Protein AF-A0A2D4K8V4-F1 (afdb_monomer)

InterPro domains:
  IPR023631 Amidase signature domain [PF01425] (1-144)
  IPR036928 Amidase signature (AS) superfamily [G3DSA:3.90.1300.10] (1-153)
  IPR036928 Amidase signature (AS) superfamily [SSF75304] (1-149)
  IPR052096 Endocannabinoid-regulating amidase [PTHR45847] (1-153)

Radius of gyration: 18.61 Å; Cα contacts (8 Å, |Δi|>4): 133; chains: 1; bounding box: 43×32×46 Å

Secondary structure (DSSP, 8-state):
-HHHHHHHHHHTT--------TTHHHIIIIIIIHHHTTTTTHHHHHHHTSSPPPTTTHHHHHHHHS-HHHHHHHHHHHTTT-HHHHHHHHHTT--SSHHHHHHHHHHHHHHHHHHHHHHHHTT-S--------SPPPTT-GGG-GGGGHHHH-

Mean predicted aligned error: 3.74 Å

pLDDT: mean 93.96, std 3.02, range [84.19, 98.31]

Foldseek 3Di:
DLVVVVVVCVVVVDDDDDDDQPPLLCCVQVQQLLLVLQVLCPVVLVVCVVDPDDLLQVVVSVLSPPDLVVLQVVLVVCCVPCVSVSSNSNSSSHHDDPVRSVVSVVVVVVSVVVRVVSCVVRPDPDDRFDDQDDDDDPSCVNVCPVRCSRVSD

Solvent-accessible surface area (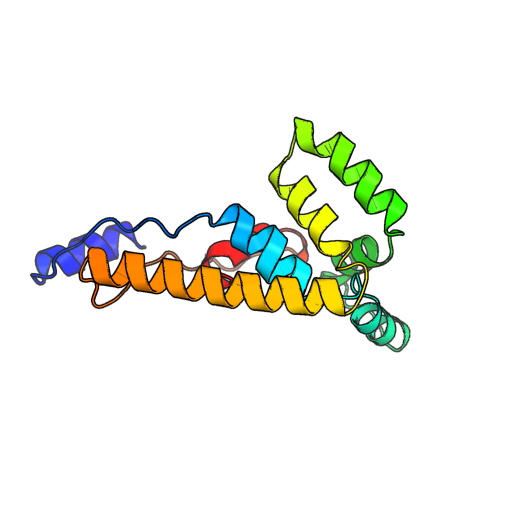backbone atoms only — not comparable to full-atom values): 8959 Å² total; per-residue (Å²): 107,61,72,59,52,52,51,55,40,45,75,74,70,47,86,87,75,93,79,79,78,76,64,56,70,55,44,49,23,63,35,50,42,16,55,77,18,34,72,23,39,52,72,63,50,59,55,52,73,78,50,87,70,54,79,45,48,44,67,51,55,53,60,51,68,48,54,55,70,59,37,47,53,50,19,64,65,40,35,80,83,40,48,66,62,16,40,47,43,41,14,47,42,28,44,93,47,71,67,53,49,53,51,40,52,51,51,45,56,54,47,52,49,53,46,53,50,52,41,58,73,70,66,60,91,75,83,92,71,68,72,85,68,79,89,72,61,88,61,44,66,60,78,44,72,77,62,50,51,71,73,74,108

Structure (mmCIF, N/CA/C/O backbone):
data_AF-A0A2D4K8V4-F1
#
_entry.id   AF-A0A2D4K8V4-F1
#
loop_
_atom_site.group_PDB
_atom_site.id
_atom_site.type_symbol
_atom_site.label_atom_id
_atom_site.label_alt_id
_atom_site.label_comp_id
_atom_site.label_asym_id
_atom_site.label_entity_id
_atom_site.label_seq_id
_atom_site.pdbx_PDB_ins_code
_atom_site.Cartn_x
_atom_site.Cartn_y
_atom_site.Cartn_z
_atom_site.occupancy
_atom_site.B_iso_or_equiv
_atom_site.auth_seq_id
_atom_site.auth_comp_id
_atom_site.auth_asym_id
_atom_site.auth_atom_id
_atom_site.pdbx_PDB_model_num
ATOM 1 N N . ALA A 1 1 ? -19.299 -10.623 7.508 1.00 92.94 1 ALA A N 1
ATOM 2 C CA . ALA A 1 1 ? -18.521 -10.897 8.736 1.00 92.94 1 ALA A CA 1
ATOM 3 C C . ALA A 1 1 ? -18.524 -9.699 9.690 1.00 92.94 1 ALA A C 1
ATOM 5 O O . ALA A 1 1 ? -19.219 -9.776 10.691 1.00 92.94 1 ALA A O 1
ATOM 6 N N . VAL A 1 2 ? -17.873 -8.575 9.348 1.00 95.25 2 VAL A N 1
ATOM 7 C CA . VAL A 1 2 ? -17.715 -7.395 10.234 1.00 95.25 2 VAL A CA 1
ATOM 8 C C . VAL A 1 2 ? -19.024 -6.898 10.858 1.00 95.25 2 VAL A C 1
ATOM 10 O O . VAL A 1 2 ? -19.083 -6.729 12.066 1.00 95.25 2 VAL A O 1
ATOM 13 N N . HIS A 1 3 ? -20.101 -6.740 10.079 1.00 95.19 3 HIS A N 1
ATOM 14 C CA . HIS A 1 3 ? -21.408 -6.318 10.608 1.00 95.19 3 HIS A CA 1
ATOM 15 C C . HIS A 1 3 ? -21.970 -7.260 11.686 1.00 95.19 3 HIS A C 1
ATOM 17 O O . HIS A 1 3 ? -22.528 -6.801 12.678 1.00 95.19 3 HIS A O 1
ATOM 23 N N . LYS A 1 4 ? -21.792 -8.577 11.515 1.00 97.25 4 LYS A N 1
ATOM 24 C CA . LYS A 1 4 ? -22.226 -9.578 12.497 1.00 97.25 4 LYS A CA 1
ATOM 25 C C . LYS A 1 4 ? -21.376 -9.485 13.765 1.00 97.25 4 LYS A C 1
ATOM 27 O O . LYS A 1 4 ? -21.931 -9.432 14.853 1.00 97.25 4 LYS A O 1
ATOM 32 N N . THR A 1 5 ? -20.052 -9.403 13.620 1.00 97.38 5 THR A N 1
ATOM 33 C CA . THR A 1 5 ? -19.125 -9.238 14.752 1.00 97.38 5 THR A CA 1
ATOM 34 C C . THR A 1 5 ? -19.395 -7.945 15.517 1.00 97.38 5 THR A C 1
ATOM 36 O O . THR A 1 5 ? -19.447 -7.969 16.739 1.00 97.38 5 THR A O 1
ATOM 39 N N . ARG A 1 6 ? -19.653 -6.835 14.812 1.00 96.56 6 ARG A N 1
ATOM 40 C CA . ARG A 1 6 ? -20.052 -5.553 15.409 1.00 96.56 6 ARG A CA 1
ATOM 41 C C . ARG A 1 6 ? -21.270 -5.723 16.318 1.00 96.56 6 ARG A C 1
ATOM 43 O O . ARG A 1 6 ? -21.224 -5.279 17.458 1.00 96.56 6 ARG A O 1
ATOM 50 N N . LYS A 1 7 ? -22.327 -6.379 15.825 1.00 97.38 7 LYS A N 1
ATOM 51 C CA . LYS A 1 7 ? -23.553 -6.618 16.599 1.00 97.38 7 LYS A CA 1
ATOM 52 C C . LYS A 1 7 ? -23.275 -7.454 17.856 1.00 97.38 7 LYS A C 1
ATOM 54 O O . LYS A 1 7 ? -23.677 -7.051 18.938 1.00 97.38 7 LYS A O 1
ATOM 59 N N . LEU A 1 8 ? -22.529 -8.553 17.720 1.00 98.31 8 LEU A N 1
ATOM 60 C CA . LEU A 1 8 ? -22.178 -9.426 18.849 1.00 98.31 8 LEU A CA 1
ATOM 61 C C . LEU A 1 8 ? -21.330 -8.706 19.910 1.00 98.31 8 LEU A C 1
ATOM 63 O O . LEU A 1 8 ? -21.547 -8.898 21.100 1.00 98.31 8 LEU A O 1
ATOM 67 N N . LEU A 1 9 ? -20.390 -7.851 19.494 1.00 98.19 9 LEU A N 1
ATOM 68 C CA . LEU A 1 9 ? -19.590 -7.047 20.423 1.00 98.19 9 LEU A CA 1
ATOM 69 C C . LEU A 1 9 ? -20.452 -6.023 21.176 1.00 98.19 9 LEU A C 1
ATOM 71 O O . LEU A 1 9 ? -20.265 -5.847 22.376 1.00 98.19 9 LEU A O 1
ATOM 75 N N . GLN A 1 10 ? -21.417 -5.386 20.502 1.00 97.50 10 GLN A N 1
ATOM 76 C CA . GLN A 1 10 ? -22.365 -4.476 21.158 1.00 97.50 10 GLN A CA 1
ATOM 77 C C . GLN A 1 10 ? -23.251 -5.209 22.173 1.00 97.50 10 GLN A C 1
ATOM 79 O O . GLN A 1 10 ? -23.446 -4.714 23.278 1.00 97.50 10 GLN A O 1
ATOM 84 N N . GLU A 1 11 ? -23.751 -6.398 21.826 1.00 98.19 11 GLU A N 1
ATOM 85 C CA . GLU A 1 11 ? -24.547 -7.247 22.728 1.00 98.19 11 GLU A CA 1
ATOM 86 C C . GLU A 1 11 ? -23.741 -7.721 23.947 1.00 98.19 11 GLU A 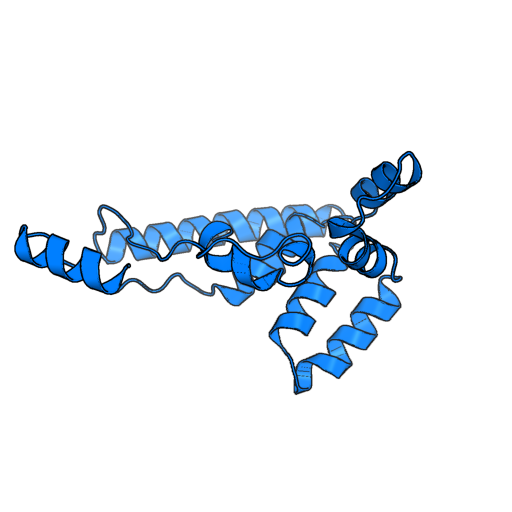C 1
ATOM 88 O O . GLU A 1 11 ? -24.290 -7.833 25.039 1.00 98.19 11 GLU A O 1
ATOM 93 N N . ALA A 1 12 ? -22.433 -7.933 23.785 1.00 98.31 12 ALA A N 1
ATOM 94 C CA . ALA A 1 12 ? -21.513 -8.255 24.875 1.00 98.31 12 ALA A CA 1
ATOM 95 C C . ALA A 1 12 ? -21.1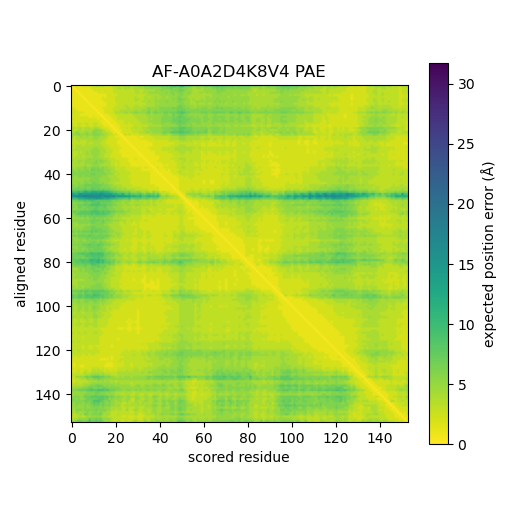13 -7.038 25.741 1.00 98.31 12 ALA A C 1
ATOM 97 O O . ALA A 1 12 ? -20.320 -7.187 26.668 1.00 98.31 12 ALA A O 1
ATOM 98 N N . GLY A 1 13 ? -21.646 -5.842 25.461 1.00 98.12 13 GLY A N 1
ATOM 99 C CA . GLY A 1 13 ? -21.409 -4.629 26.252 1.00 98.12 13 GLY A CA 1
ATOM 100 C C . GLY A 1 13 ? -20.220 -3.776 25.801 1.00 98.12 13 GLY A C 1
ATOM 101 O O . GLY A 1 13 ? -19.871 -2.817 26.488 1.00 98.12 13 GLY A O 1
ATOM 102 N N . HIS A 1 14 ? -19.598 -4.076 24.655 1.00 98.12 14 HIS A N 1
ATOM 103 C CA . HIS A 1 14 ? -18.539 -3.230 24.100 1.00 98.12 14 HIS A CA 1
ATOM 104 C C . HIS A 1 14 ? -19.112 -1.998 23.384 1.00 98.12 14 HIS A C 1
ATOM 106 O O . HIS A 1 14 ? -20.124 -2.066 22.681 1.00 98.12 14 HIS A O 1
ATOM 112 N N . THR A 1 15 ? -18.408 -0.870 23.487 1.00 97.56 15 THR A N 1
ATOM 113 C CA . THR A 1 15 ? -18.740 0.362 22.760 1.00 97.56 15 THR A CA 1
ATOM 114 C C . THR A 1 15 ? -18.092 0.352 21.380 1.00 97.56 15 THR A C 1
ATOM 116 O O . THR A 1 15 ? -16.879 0.216 21.252 1.00 97.56 15 THR A O 1
ATOM 119 N N . LEU A 1 16 ? -18.896 0.519 20.328 1.00 96.62 16 LEU A N 1
ATOM 120 C CA . LEU A 1 16 ? -18.416 0.537 18.946 1.00 96.62 16 LEU A CA 1
ATOM 121 C C . LEU A 1 16 ? -18.352 1.979 18.444 1.00 96.62 16 LEU A C 1
ATOM 123 O O . LEU A 1 16 ? -19.388 2.607 18.219 1.00 96.62 16 LEU A O 1
ATOM 127 N N . VAL A 1 17 ? -17.135 2.471 18.229 1.00 96.56 17 VAL A N 1
ATOM 128 C CA . VAL A 1 17 ? -16.858 3.817 17.714 1.00 96.56 17 VAL A CA 1
ATOM 129 C C . VAL A 1 17 ? -16.482 3.722 16.229 1.00 96.56 17 VAL A C 1
ATOM 131 O O . VAL A 1 17 ? -15.593 2.942 15.882 1.00 96.56 17 VAL A O 1
ATOM 134 N N . PRO A 1 18 ? -17.144 4.465 15.322 1.00 94.94 18 PRO A N 1
ATOM 135 C CA . PRO A 1 18 ? -16.703 4.564 13.935 1.00 94.94 18 PRO A CA 1
ATOM 136 C C . PRO A 1 18 ? -15.321 5.221 13.858 1.00 94.94 18 PRO A C 1
ATOM 138 O O . PRO A 1 18 ? -15.157 6.350 14.305 1.00 94.94 18 PRO A O 1
ATOM 141 N N . PHE A 1 19 ? -14.353 4.534 13.256 1.00 94.62 19 PHE A N 1
ATOM 142 C CA . PHE A 1 19 ? -12.992 5.032 13.063 1.00 94.62 19 PHE A CA 1
ATOM 143 C C . PHE A 1 19 ? -12.662 5.048 11.573 1.00 94.62 19 PHE A C 1
ATOM 145 O O . PHE A 1 19 ? -12.797 4.023 10.900 1.00 94.62 19 PHE A O 1
ATOM 152 N N . ASN A 1 20 ? -12.237 6.203 11.058 1.00 92.88 20 ASN A N 1
ATOM 153 C CA . ASN A 1 20 ? -11.813 6.347 9.669 1.00 92.88 20 ASN A CA 1
ATOM 154 C C . ASN A 1 20 ? -10.317 6.690 9.617 1.00 92.88 20 ASN A C 1
ATOM 156 O O . ASN A 1 20 ? -9.950 7.815 9.967 1.00 92.88 20 ASN A O 1
ATOM 160 N N . PRO A 1 21 ? -9.452 5.757 9.182 1.00 92.50 21 PRO A N 1
ATOM 161 C CA . PRO A 1 21 ? -8.026 6.013 9.062 1.00 92.50 21 PRO A CA 1
ATOM 162 C C . PRO A 1 21 ? -7.729 7.249 8.194 1.00 92.50 21 PRO A C 1
ATOM 164 O O . PRO A 1 21 ? -8.380 7.462 7.165 1.00 92.50 21 PRO A O 1
ATOM 167 N N . PRO A 1 22 ? -6.744 8.079 8.572 1.00 92.50 22 PRO A N 1
ATOM 168 C CA . PRO A 1 22 ? -6.432 9.289 7.826 1.00 92.50 22 PRO A CA 1
ATOM 169 C C . PRO A 1 22 ? -5.867 8.945 6.443 1.00 92.50 22 PRO A C 1
ATOM 171 O O . PRO A 1 22 ? -4.891 8.230 6.355 1.00 92.50 22 PRO A O 1
ATOM 174 N N . SER A 1 23 ? -6.401 9.525 5.363 1.00 92.19 23 SER A N 1
ATOM 175 C CA . SER A 1 23 ? -5.759 9.542 4.026 1.00 92.19 23 SER A CA 1
ATOM 176 C C . SER A 1 23 ? -5.261 8.178 3.494 1.00 92.19 23 SER A C 1
ATOM 178 O O . SER A 1 23 ? -4.127 8.076 3.025 1.00 92.19 23 SER A O 1
ATOM 180 N N . VAL A 1 24 ? -6.108 7.142 3.534 1.00 92.25 24 VAL A N 1
ATOM 181 C CA . VAL A 1 24 ? -5.754 5.759 3.138 1.00 92.25 24 VAL A CA 1
ATOM 182 C C . VAL A 1 24 ? -5.150 5.667 1.734 1.00 92.25 24 VAL A C 1
ATOM 184 O O . VAL A 1 24 ? -4.111 5.038 1.568 1.00 92.25 24 VAL A O 1
ATOM 187 N N . ASP A 1 25 ? -5.752 6.311 0.731 1.00 91.44 25 ASP A N 1
ATOM 188 C CA . ASP A 1 25 ? -5.259 6.233 -0.654 1.00 91.44 25 ASP A CA 1
ATOM 189 C C . ASP A 1 25 ? -3.834 6.793 -0.790 1.00 91.44 25 ASP A C 1
ATOM 191 O O . ASP A 1 25 ? -2.985 6.195 -1.446 1.00 91.44 25 ASP A O 1
ATOM 195 N N . TYR A 1 26 ? -3.546 7.904 -0.103 1.00 93.88 26 TYR A N 1
ATOM 196 C CA . TYR A 1 26 ? -2.203 8.484 -0.058 1.00 93.88 26 TYR A CA 1
ATOM 197 C C . TYR A 1 26 ? -1.208 7.540 0.624 1.00 93.88 26 TYR A C 1
ATOM 199 O O . TYR A 1 26 ? -0.112 7.339 0.107 1.00 93.88 26 TYR A O 1
ATOM 207 N N . PHE A 1 27 ? -1.588 6.922 1.747 1.00 95.50 27 PHE A N 1
ATOM 208 C CA . PHE A 1 27 ? -0.722 5.955 2.417 1.00 95.50 27 PHE A CA 1
ATOM 209 C C . PHE A 1 27 ? -0.396 4.762 1.518 1.00 95.50 27 PHE A C 1
ATOM 211 O O . PHE A 1 27 ? 0.769 4.395 1.387 1.00 95.50 27 PHE A O 1
ATOM 218 N N . ILE A 1 28 ? -1.403 4.172 0.875 1.00 94.31 28 ILE A N 1
ATOM 219 C CA . ILE A 1 28 ? -1.208 2.991 0.031 1.00 94.31 28 ILE A CA 1
ATOM 220 C C . ILE A 1 28 ? -0.304 3.314 -1.161 1.00 94.31 28 ILE A C 1
ATOM 222 O O . ILE A 1 28 ? 0.670 2.596 -1.388 1.00 94.31 28 ILE A O 1
ATOM 226 N N . ASP A 1 29 ? -0.590 4.386 -1.900 1.00 93.56 29 ASP A N 1
ATOM 227 C CA . ASP A 1 29 ? 0.122 4.672 -3.145 1.00 93.56 29 ASP A CA 1
ATOM 228 C C . ASP A 1 29 ? 1.473 5.363 -2.899 1.00 93.56 29 ASP A C 1
ATOM 230 O O . ASP A 1 29 ? 2.502 4.903 -3.395 1.00 93.56 29 ASP A O 1
ATOM 234 N N . GLU A 1 30 ? 1.505 6.449 -2.121 1.00 94.19 30 GLU A N 1
ATOM 235 C CA . GLU A 1 30 ? 2.694 7.307 -1.995 1.00 94.19 30 GLU A CA 1
ATOM 236 C C . GLU A 1 30 ? 3.659 6.872 -0.888 1.00 94.19 30 GLU A C 1
ATOM 238 O O . GLU A 1 30 ? 4.855 7.144 -1.004 1.00 94.19 30 GLU A O 1
ATOM 243 N N . ILE A 1 31 ? 3.177 6.178 0.149 1.00 95.38 31 ILE A N 1
ATOM 244 C CA . ILE A 1 31 ? 4.025 5.697 1.249 1.00 95.38 31 ILE A CA 1
ATOM 245 C C . ILE A 1 31 ? 4.356 4.215 1.059 1.00 95.38 31 ILE A C 1
ATOM 247 O O . ILE A 1 31 ? 5.518 3.866 0.854 1.00 95.38 31 ILE A O 1
ATOM 251 N N . TYR A 1 32 ? 3.353 3.336 1.099 1.00 95.00 32 TYR A N 1
ATOM 252 C CA . TYR A 1 32 ? 3.572 1.892 1.107 1.00 95.00 32 TYR A CA 1
ATOM 253 C C . TYR A 1 32 ? 4.100 1.389 -0.237 1.00 95.00 32 TYR A C 1
ATOM 255 O O . TYR A 1 32 ? 5.202 0.849 -0.293 1.00 95.00 32 TYR A O 1
ATOM 263 N N . LEU A 1 33 ? 3.344 1.552 -1.331 1.00 94.75 33 LEU A N 1
ATOM 264 C CA . LEU A 1 33 ? 3.726 0.987 -2.631 1.00 94.75 33 LEU A CA 1
ATOM 265 C C . LEU A 1 33 ? 4.991 1.648 -3.166 1.00 94.75 33 LEU A C 1
ATOM 267 O O . LEU A 1 33 ? 5.924 0.957 -3.567 1.00 94.75 33 LEU A O 1
ATOM 271 N N . LYS A 1 34 ? 5.056 2.979 -3.139 1.00 95.00 34 LYS A N 1
ATOM 272 C CA . LYS A 1 34 ? 6.239 3.710 -3.603 1.00 95.00 34 LYS A CA 1
ATOM 273 C C . LYS A 1 34 ? 7.484 3.402 -2.771 1.00 95.00 34 LYS A C 1
ATOM 275 O O . LYS A 1 34 ? 8.566 3.301 -3.340 1.00 95.00 34 LYS A O 1
ATOM 280 N N . GLY A 1 35 ? 7.332 3.228 -1.455 1.00 94.69 35 GLY A N 1
ATOM 281 C CA . GLY A 1 35 ? 8.414 2.810 -0.564 1.00 94.69 35 GLY A CA 1
ATOM 282 C C . GLY A 1 35 ? 8.868 1.374 -0.835 1.00 94.69 35 GLY A C 1
ATOM 283 O O . GLY A 1 35 ? 10.061 1.131 -1.007 1.00 94.69 35 GLY A O 1
ATOM 284 N N . ALA A 1 36 ? 7.923 0.435 -0.956 1.00 93.81 36 ALA A N 1
ATOM 285 C CA . ALA A 1 36 ? 8.198 -0.972 -1.256 1.00 93.81 36 ALA A CA 1
ATOM 286 C C . ALA A 1 36 ? 8.871 -1.163 -2.626 1.00 93.81 36 ALA A C 1
ATOM 288 O O . ALA A 1 36 ? 9.736 -2.022 -2.780 1.00 93.81 36 ALA A O 1
ATOM 289 N N . PHE A 1 37 ? 8.509 -0.335 -3.609 1.00 95.38 37 PHE A N 1
ATOM 290 C CA . PHE A 1 37 ? 9.103 -0.309 -4.946 1.00 95.38 37 PHE A CA 1
ATOM 291 C C . PHE A 1 37 ? 10.034 0.894 -5.139 1.00 95.38 37 PHE A C 1
ATOM 293 O O . PHE A 1 37 ? 10.068 1.472 -6.225 1.00 95.38 37 PHE A O 1
ATOM 300 N N . GLY A 1 38 ? 10.798 1.282 -4.111 1.00 96.00 38 GLY A N 1
ATOM 301 C CA . GLY A 1 38 ? 11.644 2.483 -4.134 1.00 96.00 38 GLY A CA 1
ATOM 302 C C . GLY A 1 38 ? 12.601 2.566 -5.331 1.00 96.00 38 GLY A C 1
ATOM 303 O O . GLY A 1 38 ? 12.817 3.646 -5.870 1.00 96.00 38 GLY A O 1
ATOM 304 N N . ASP A 1 39 ? 13.103 1.437 -5.827 1.00 95.81 39 ASP A N 1
ATOM 305 C CA . ASP A 1 39 ? 13.977 1.346 -7.007 1.00 95.81 39 ASP A CA 1
ATOM 306 C C . ASP A 1 39 ? 13.223 1.051 -8.325 1.00 95.81 39 ASP A C 1
ATOM 308 O O . ASP A 1 39 ? 13.807 0.594 -9.316 1.00 95.81 39 ASP A O 1
ATOM 312 N N . GLY A 1 40 ? 11.902 1.241 -8.329 1.00 94.69 40 GLY A N 1
ATOM 313 C CA . GLY A 1 40 ? 11.013 0.923 -9.445 1.00 94.69 40 GLY A CA 1
ATOM 314 C C . GLY A 1 40 ? 10.824 -0.578 -9.694 1.00 94.69 40 GLY A C 1
ATOM 315 O O . GLY A 1 40 ? 10.315 -0.947 -10.757 1.00 94.69 40 GLY A O 1
ATOM 316 N N . GLY A 1 41 ? 11.238 -1.431 -8.749 1.00 94.88 41 GLY A N 1
ATOM 317 C CA . GLY A 1 41 ? 11.196 -2.891 -8.850 1.00 94.88 41 GLY A CA 1
ATOM 318 C C . GLY A 1 41 ? 12.424 -3.505 -9.522 1.00 94.88 41 GLY A C 1
ATOM 319 O O . GLY A 1 41 ? 12.390 -4.684 -9.869 1.00 94.88 41 GLY A O 1
ATOM 320 N N . SER A 1 42 ? 13.499 -2.738 -9.721 1.00 94.81 42 SER A N 1
ATOM 321 C CA . SER A 1 42 ? 14.707 -3.190 -10.427 1.00 94.81 42 SER A CA 1
ATOM 322 C C . SER A 1 42 ? 15.375 -4.382 -9.731 1.00 94.81 42 SER A C 1
ATOM 324 O O . SER A 1 42 ? 15.688 -5.383 -10.379 1.00 94.81 42 SER A O 1
ATOM 326 N N . SER A 1 43 ? 15.518 -4.320 -8.406 1.00 95.00 43 SER A N 1
ATOM 327 C CA . SER A 1 43 ? 16.084 -5.395 -7.581 1.00 95.00 43 SER A CA 1
ATOM 328 C C . SER A 1 43 ? 15.213 -6.647 -7.631 1.00 95.00 43 SER A C 1
ATOM 330 O O . SER A 1 43 ? 15.724 -7.754 -7.786 1.00 95.00 43 SER A O 1
ATOM 332 N N . LEU A 1 44 ? 13.887 -6.479 -7.582 1.00 94.44 44 LEU A N 1
ATOM 333 C CA . LEU A 1 44 ? 12.939 -7.587 -7.692 1.00 94.44 44 LEU A CA 1
ATOM 334 C C . LEU A 1 44 ? 12.981 -8.236 -9.087 1.00 94.44 44 LEU A C 1
ATOM 336 O O . LEU A 1 44 ? 12.987 -9.459 -9.210 1.00 94.44 44 LEU A O 1
ATOM 340 N N . LEU A 1 45 ? 13.064 -7.435 -10.153 1.00 95.06 45 LEU A N 1
ATOM 341 C CA . LEU A 1 45 ? 13.190 -7.934 -11.524 1.00 95.06 45 LEU A CA 1
ATOM 342 C C . LEU A 1 45 ? 14.487 -8.711 -11.757 1.00 95.06 45 LEU A C 1
ATOM 344 O O . LEU A 1 45 ? 14.468 -9.693 -12.499 1.00 95.06 45 LEU A O 1
ATOM 348 N N . ALA A 1 46 ? 15.589 -8.308 -11.121 1.00 95.25 46 ALA A N 1
ATOM 349 C CA . ALA A 1 46 ? 16.863 -9.018 -11.213 1.00 95.25 46 ALA A CA 1
ATOM 350 C C . ALA A 1 46 ? 16.786 -10.443 -10.632 1.00 95.25 46 ALA A C 1
ATOM 352 O O . ALA A 1 46 ? 17.485 -11.334 -11.116 1.00 95.25 46 ALA A O 1
ATOM 353 N N . LEU A 1 47 ? 15.918 -10.681 -9.641 1.00 93.38 47 LEU A N 1
ATOM 354 C CA . LEU A 1 47 ? 15.648 -12.027 -9.121 1.00 93.38 47 LEU A CA 1
ATOM 355 C C . LEU A 1 47 ? 14.903 -12.877 -10.159 1.00 93.38 47 LEU A C 1
ATOM 357 O O . LEU A 1 47 ? 15.317 -13.994 -10.450 1.00 93.38 47 LEU A O 1
ATOM 361 N N . PHE A 1 48 ? 13.874 -12.317 -10.803 1.00 92.50 48 PHE A N 1
ATOM 362 C CA . PHE A 1 48 ? 13.092 -13.014 -11.834 1.00 92.50 48 PHE A CA 1
ATOM 363 C C . PHE A 1 48 ? 13.847 -13.283 -13.142 1.00 92.50 48 PHE A C 1
ATOM 365 O O . PHE A 1 48 ? 13.394 -14.087 -13.948 1.00 92.50 48 PHE A O 1
ATOM 372 N N . GLN A 1 49 ? 14.961 -12.599 -13.409 1.00 90.06 49 GLN A N 1
ATOM 373 C CA . GLN A 1 49 ? 15.803 -12.905 -14.573 1.00 90.06 49 GLN A CA 1
ATOM 374 C C . GLN A 1 49 ? 16.622 -14.186 -14.389 1.00 90.06 49 GLN A C 1
ATOM 376 O O . GLN A 1 49 ? 17.063 -14.767 -15.377 1.00 90.06 49 GLN A O 1
ATOM 381 N N . LYS A 1 50 ? 16.836 -14.612 -13.141 1.00 88.19 50 LYS A N 1
ATOM 382 C CA . LYS A 1 50 ? 17.654 -15.779 -12.796 1.00 88.19 50 LYS A CA 1
ATOM 383 C C . LYS A 1 50 ? 16.832 -17.060 -12.636 1.00 88.19 50 LYS A C 1
ATOM 385 O O . LYS A 1 50 ? 17.420 -18.098 -12.355 1.00 88.19 50 LYS A O 1
ATOM 390 N N . ASP A 1 51 ? 15.510 -16.987 -12.789 1.00 89.75 51 ASP A N 1
ATOM 391 C CA . ASP A 1 51 ? 14.597 -18.082 -12.461 1.00 89.75 51 ASP A CA 1
ATOM 392 C C . ASP A 1 51 ? 13.342 -18.088 -13.354 1.00 89.75 51 ASP A C 1
ATOM 394 O O . ASP A 1 51 ? 13.063 -17.141 -14.099 1.00 89.75 51 ASP A O 1
ATOM 398 N N . ILE A 1 52 ? 12.566 -19.167 -13.281 1.00 90.81 52 ILE A N 1
ATOM 399 C CA . ILE A 1 52 ? 11.272 -19.296 -13.946 1.00 90.81 52 ILE A CA 1
ATOM 400 C C . ILE A 1 52 ? 10.249 -18.437 -13.199 1.00 90.81 52 ILE A C 1
ATOM 402 O O . ILE A 1 52 ? 10.015 -18.584 -12.002 1.00 90.81 52 ILE A O 1
ATOM 406 N N . VAL A 1 53 ? 9.587 -17.542 -13.931 1.00 92.56 53 VAL A N 1
ATOM 407 C CA . VAL A 1 53 ? 8.492 -16.743 -13.375 1.00 92.56 53 VAL A CA 1
ATOM 408 C C . VAL A 1 53 ? 7.240 -17.607 -13.274 1.00 92.56 53 VAL A C 1
ATOM 410 O O . VAL A 1 53 ? 6.710 -18.043 -14.300 1.00 92.56 53 VAL A O 1
ATOM 413 N N . ASP A 1 54 ? 6.737 -17.790 -12.052 1.00 91.50 54 ASP A N 1
ATOM 414 C CA . ASP A 1 54 ? 5.465 -18.470 -11.810 1.00 91.50 54 ASP A CA 1
ATOM 415 C C . ASP A 1 54 ? 4.334 -17.834 -12.653 1.00 91.50 54 ASP A C 1
ATOM 417 O O . ASP A 1 54 ? 4.212 -16.598 -12.696 1.00 91.50 54 ASP A O 1
ATOM 421 N N . PRO A 1 55 ? 3.484 -18.634 -13.329 1.00 90.88 55 PRO A N 1
ATOM 422 C CA . PRO A 1 55 ? 2.387 -18.119 -14.146 1.00 90.88 55 PRO A CA 1
ATOM 423 C C . PRO A 1 55 ? 1.465 -17.136 -13.416 1.00 90.88 55 PRO A C 1
ATOM 425 O O . PRO A 1 55 ? 0.974 -16.192 -14.042 1.00 90.88 55 PRO A O 1
ATOM 428 N N . ALA A 1 56 ? 1.260 -17.307 -12.107 1.00 91.00 56 ALA A N 1
ATOM 429 C CA . ALA A 1 56 ? 0.472 -16.399 -11.287 1.00 91.00 56 ALA A CA 1
ATOM 430 C C . ALA A 1 56 ? 1.114 -15.009 -11.198 1.00 91.00 56 ALA A C 1
ATOM 432 O O . ALA A 1 56 ? 0.387 -14.024 -11.180 1.00 91.00 56 ALA A O 1
ATOM 433 N N . LEU A 1 57 ? 2.442 -14.880 -11.205 1.00 91.00 57 LEU A N 1
ATOM 434 C CA . LEU A 1 57 ? 3.137 -13.588 -11.072 1.00 91.00 57 LEU A CA 1
ATOM 435 C C . LEU A 1 57 ? 3.431 -12.905 -12.413 1.00 91.00 57 LEU A C 1
ATOM 437 O O . LEU A 1 57 ? 3.826 -11.736 -12.451 1.00 91.00 57 LEU A O 1
ATOM 441 N N . LYS A 1 58 ? 3.207 -13.608 -13.526 1.00 89.56 58 LYS A N 1
ATOM 442 C CA . LYS A 1 58 ? 3.597 -13.179 -14.875 1.00 89.56 58 LYS A CA 1
ATOM 443 C C . LYS A 1 58 ? 3.119 -11.770 -15.238 1.00 89.56 58 LYS A C 1
ATOM 445 O O . LYS A 1 58 ? 3.893 -10.997 -15.799 1.00 89.56 58 LYS A O 1
ATOM 450 N N . GLU A 1 59 ? 1.875 -11.418 -14.915 1.00 88.38 59 GLU A N 1
ATOM 451 C CA . GLU A 1 59 ? 1.326 -10.088 -15.226 1.00 88.38 59 GLU A CA 1
ATOM 452 C C . GLU A 1 59 ? 1.966 -8.971 -14.389 1.00 88.38 59 GLU A C 1
ATOM 454 O O . GLU A 1 59 ? 2.272 -7.906 -14.925 1.00 88.38 59 GLU A O 1
ATOM 459 N N . GLN A 1 60 ? 2.268 -9.221 -13.111 1.00 90.19 60 GLN A N 1
ATOM 460 C CA . GLN A 1 60 ? 2.970 -8.244 -12.270 1.00 90.19 60 GLN A CA 1
ATOM 461 C C . GLN A 1 60 ? 4.393 -8.004 -12.769 1.00 90.19 60 GLN A C 1
ATOM 463 O O . GLN A 1 60 ? 4.817 -6.859 -12.926 1.00 90.19 60 GLN A O 1
ATOM 468 N N . VAL A 1 61 ? 5.111 -9.081 -13.097 1.00 92.88 61 VAL A N 1
ATOM 469 C CA . VAL A 1 61 ? 6.469 -8.987 -13.645 1.00 92.88 61 VAL A CA 1
ATOM 470 C C . VAL A 1 61 ? 6.472 -8.221 -14.969 1.00 92.88 61 VAL A C 1
ATOM 472 O O . VAL A 1 61 ? 7.355 -7.393 -15.191 1.00 92.88 61 VAL A O 1
ATOM 475 N N . LYS A 1 62 ? 5.475 -8.435 -15.840 1.00 92.31 62 LYS A N 1
ATOM 476 C CA . LYS A 1 62 ? 5.321 -7.646 -17.074 1.00 92.31 62 LYS A CA 1
ATOM 477 C C . LYS A 1 62 ? 5.155 -6.156 -16.782 1.00 92.31 62 LYS A C 1
ATOM 479 O O . LYS A 1 62 ? 5.845 -5.364 -17.413 1.00 92.31 62 LYS A O 1
ATOM 484 N N . ILE A 1 63 ? 4.292 -5.779 -15.833 1.00 92.75 63 ILE A N 1
ATOM 485 C CA . ILE A 1 63 ? 4.080 -4.370 -15.456 1.00 92.75 63 ILE A CA 1
ATOM 486 C C . ILE A 1 63 ? 5.380 -3.742 -14.942 1.00 92.75 63 ILE A C 1
ATOM 488 O O . ILE A 1 63 ? 5.731 -2.635 -15.354 1.00 92.75 63 ILE A O 1
ATOM 492 N N . LEU A 1 64 ? 6.123 -4.449 -14.086 1.00 93.56 64 LEU A N 1
ATOM 493 C CA . LEU A 1 64 ? 7.394 -3.954 -13.551 1.00 93.56 64 LEU A CA 1
ATOM 494 C C . LEU A 1 64 ? 8.437 -3.721 -14.653 1.00 93.56 64 LEU A C 1
ATOM 496 O O . LEU A 1 64 ? 9.151 -2.721 -14.596 1.00 93.56 64 LEU A O 1
ATOM 500 N N . LYS A 1 65 ? 8.482 -4.587 -15.678 1.00 93.94 65 LYS A N 1
ATOM 501 C CA . LYS A 1 65 ? 9.393 -4.467 -16.835 1.00 93.94 65 LYS A CA 1
ATOM 502 C C . LYS A 1 65 ? 9.103 -3.262 -17.739 1.00 93.94 65 LYS A C 1
ATOM 504 O O . LYS A 1 65 ? 9.958 -2.909 -18.549 1.00 93.94 65 LYS A O 1
ATOM 509 N N . ILE A 1 66 ? 7.928 -2.636 -17.640 1.00 95.25 66 ILE A N 1
ATOM 510 C CA . ILE A 1 66 ? 7.604 -1.447 -18.437 1.00 95.25 66 ILE A CA 1
ATOM 511 C C . ILE A 1 66 ? 8.528 -0.29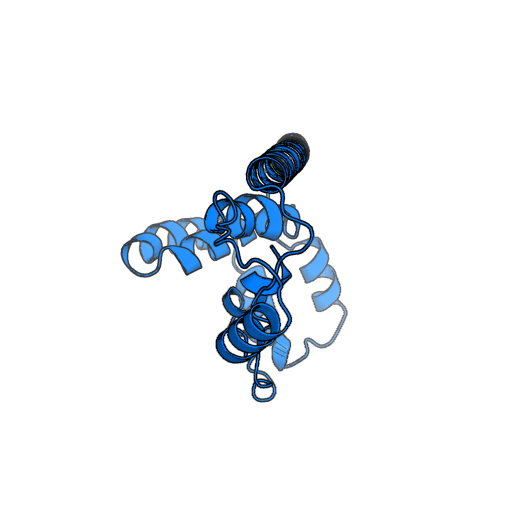1 -18.009 1.00 95.25 66 ILE A C 1
ATOM 513 O O . ILE A 1 66 ? 8.601 0.013 -16.814 1.00 95.25 66 ILE A O 1
ATOM 517 N N . PRO A 1 67 ? 9.191 0.413 -18.949 1.00 94.69 67 PRO A N 1
ATOM 518 C CA . PRO A 1 67 ? 10.043 1.548 -18.615 1.00 94.69 67 PRO A CA 1
ATOM 519 C C . PRO A 1 67 ? 9.298 2.635 -17.831 1.00 94.69 67 PRO A C 1
ATOM 521 O O . PRO A 1 67 ? 8.151 2.975 -18.129 1.00 94.69 67 PRO A O 1
ATOM 524 N N . THR A 1 68 ? 9.976 3.246 -16.859 1.00 94.75 68 THR A N 1
ATOM 525 C CA . THR A 1 68 ? 9.397 4.247 -15.946 1.00 94.75 68 THR A CA 1
ATOM 526 C C . THR A 1 68 ? 8.717 5.415 -16.662 1.00 94.75 68 THR A C 1
ATOM 528 O O . THR A 1 68 ? 7.668 5.884 -16.223 1.00 94.75 68 THR A O 1
ATOM 531 N N . VAL A 1 69 ? 9.275 5.882 -17.782 1.00 94.44 69 VAL A N 1
ATOM 532 C CA . VAL A 1 69 ? 8.674 6.965 -18.579 1.00 94.44 69 VAL A CA 1
ATOM 533 C C . VAL A 1 69 ? 7.318 6.538 -19.145 1.00 94.44 69 VAL A C 1
ATOM 535 O O . VAL A 1 69 ? 6.349 7.285 -19.032 1.00 94.44 69 VAL A O 1
ATOM 538 N N . VAL A 1 70 ? 7.223 5.314 -19.670 1.00 96.00 70 VAL A N 1
ATOM 539 C CA . VAL A 1 70 ? 5.979 4.760 -20.220 1.00 96.00 70 VAL A CA 1
ATOM 540 C C . VAL A 1 70 ? 4.935 4.593 -19.115 1.00 96.00 70 VAL A C 1
ATOM 542 O O . VAL A 1 70 ? 3.803 5.042 -19.290 1.00 96.00 70 VAL A O 1
ATOM 545 N N . LYS A 1 71 ? 5.320 4.051 -17.947 1.00 95.38 71 LYS A N 1
ATOM 546 C CA . LYS A 1 71 ? 4.432 3.941 -16.771 1.00 95.38 71 LYS A CA 1
ATOM 547 C C . LYS A 1 71 ? 3.862 5.305 -16.359 1.00 95.38 71 LYS A C 1
ATOM 549 O O . LYS A 1 71 ? 2.655 5.427 -16.180 1.00 95.38 71 LYS A O 1
ATOM 554 N N . LYS A 1 72 ? 4.699 6.349 -16.285 1.00 95.06 72 LYS A N 1
ATOM 555 C CA . LYS A 1 72 ? 4.275 7.720 -15.927 1.00 95.06 72 LYS A CA 1
ATOM 556 C C . LYS A 1 72 ? 3.316 8.338 -16.939 1.00 95.06 72 LYS A C 1
ATOM 558 O O . LYS A 1 72 ? 2.354 8.995 -16.546 1.00 95.06 72 LYS A O 1
ATOM 563 N N . VAL A 1 73 ? 3.590 8.165 -18.230 1.00 96.19 73 VAL A N 1
ATOM 564 C CA . VAL A 1 73 ? 2.720 8.670 -19.300 1.00 96.19 73 VAL A CA 1
ATOM 565 C C . VAL A 1 73 ? 1.370 7.961 -19.241 1.00 96.19 73 VAL A C 1
ATOM 567 O O . VAL A 1 73 ? 0.339 8.628 -19.167 1.00 96.19 73 VAL A O 1
ATOM 570 N N . LEU A 1 74 ? 1.376 6.628 -19.164 1.00 95.19 74 LEU A N 1
ATOM 571 C CA . LEU A 1 74 ? 0.158 5.833 -19.046 1.00 95.19 74 LEU A CA 1
ATOM 572 C C . LEU A 1 74 ? -0.647 6.221 -17.801 1.00 95.19 74 LEU A C 1
ATOM 574 O O . LEU A 1 74 ? -1.843 6.469 -17.921 1.00 95.19 74 LEU A O 1
ATOM 578 N N . ALA A 1 75 ? 0.007 6.369 -16.643 1.00 95.19 75 ALA A N 1
ATOM 579 C CA . ALA A 1 75 ? -0.627 6.801 -15.398 1.00 95.19 75 ALA A CA 1
ATOM 580 C C . ALA A 1 75 ? -1.363 8.142 -15.559 1.00 95.19 75 ALA A C 1
ATOM 582 O O . ALA A 1 75 ? -2.507 8.266 -15.129 1.00 95.19 75 ALA A O 1
ATOM 583 N N . LYS A 1 76 ? -0.759 9.134 -16.229 1.00 95.31 76 LYS A N 1
ATOM 584 C CA . LYS A 1 76 ? -1.415 10.428 -16.491 1.00 95.31 76 LYS A CA 1
ATOM 585 C C . LYS A 1 76 ? -2.673 10.287 -17.350 1.00 95.31 76 LYS A C 1
ATOM 587 O O . LYS A 1 76 ? -3.671 10.929 -17.040 1.00 95.31 76 LYS A O 1
ATOM 592 N N . PHE A 1 77 ? -2.636 9.449 -18.386 1.00 94.75 77 PHE A N 1
ATOM 593 C CA . PHE A 1 77 ? -3.786 9.222 -19.266 1.00 94.75 77 PHE A CA 1
ATOM 594 C C . PHE A 1 77 ? -4.920 8.466 -18.565 1.00 94.75 77 PHE A C 1
ATOM 596 O O . PHE A 1 77 ? -6.076 8.884 -18.636 1.00 94.75 77 PHE A O 1
ATOM 603 N N . ILE A 1 78 ? -4.607 7.383 -17.845 1.00 94.62 78 ILE A N 1
ATOM 604 C CA . ILE A 1 78 ? -5.636 6.564 -17.183 1.00 94.62 78 ILE A CA 1
ATOM 605 C C . ILE A 1 78 ? -6.205 7.225 -15.924 1.00 94.62 78 ILE A C 1
ATOM 607 O O . ILE A 1 78 ? -7.279 6.827 -15.481 1.00 94.62 78 ILE A O 1
ATOM 611 N N . LYS A 1 79 ? -5.544 8.255 -15.372 1.00 94.12 79 LYS A N 1
ATOM 612 C CA . LYS A 1 79 ? -5.993 8.976 -14.166 1.00 94.12 79 LYS A CA 1
ATOM 613 C C . LYS A 1 79 ? -7.422 9.512 -14.271 1.00 94.12 79 LYS A C 1
ATOM 615 O O . LYS A 1 79 ? -8.110 9.555 -13.259 1.00 94.12 79 LYS A O 1
ATOM 620 N N . ILE A 1 80 ? -7.861 9.896 -15.471 1.00 92.75 80 ILE A N 1
ATOM 621 C CA . ILE A 1 80 ? -9.208 10.437 -15.713 1.00 92.75 80 ILE A CA 1
ATOM 622 C C . ILE A 1 80 ? -10.292 9.381 -15.444 1.00 92.75 80 ILE A C 1
ATOM 624 O O . ILE A 1 80 ? -11.342 9.701 -14.901 1.00 92.75 80 ILE A O 1
ATOM 628 N N . TRP A 1 81 ? -10.026 8.125 -15.800 1.00 93.81 81 TRP A N 1
ATOM 629 C CA . TRP A 1 81 ? -11.016 7.046 -15.773 1.00 93.81 81 TRP A CA 1
ATOM 630 C C . TRP A 1 81 ? -10.844 6.132 -14.561 1.00 93.81 81 TRP A C 1
ATOM 632 O O . TRP A 1 81 ? -11.819 5.649 -13.993 1.00 93.81 81 TRP A O 1
ATOM 642 N N . ILE A 1 82 ? -9.593 5.870 -14.174 1.00 92.88 82 ILE A N 1
ATOM 643 C CA . ILE A 1 82 ? -9.234 4.893 -13.145 1.00 92.88 82 ILE A CA 1
ATOM 644 C C . ILE A 1 82 ? -8.119 5.471 -12.251 1.00 92.88 82 ILE A C 1
ATOM 646 O O . ILE A 1 82 ? -6.965 5.032 -12.318 1.00 92.88 82 ILE A O 1
ATOM 650 N N . PRO A 1 83 ? -8.437 6.464 -11.395 1.00 92.62 83 PRO A N 1
ATOM 651 C CA . PRO A 1 83 ? -7.443 7.205 -10.613 1.00 92.62 83 PRO A CA 1
ATOM 652 C C . PRO A 1 83 ? -6.632 6.311 -9.670 1.00 92.62 83 PRO A C 1
ATOM 654 O O . PRO A 1 83 ? -5.433 6.521 -9.516 1.00 92.62 83 PRO A O 1
ATOM 657 N N . ARG A 1 84 ? -7.252 5.266 -9.108 1.00 91.00 84 ARG A N 1
ATOM 658 C CA . ARG A 1 84 ? -6.574 4.298 -8.235 1.00 91.00 84 ARG A CA 1
ATOM 659 C C . ARG A 1 84 ? -5.477 3.521 -8.967 1.00 91.00 84 ARG A C 1
ATOM 661 O O . ARG A 1 84 ? -4.350 3.454 -8.499 1.00 91.00 84 ARG A O 1
ATOM 668 N N . GLN A 1 85 ? -5.778 2.984 -10.152 1.00 90.88 85 GLN A N 1
ATOM 669 C CA . GLN A 1 85 ? -4.776 2.263 -10.948 1.00 90.88 85 GLN A CA 1
ATOM 670 C C . GLN A 1 85 ? -3.675 3.208 -11.444 1.00 90.88 85 GLN A C 1
ATOM 672 O O . GLN A 1 85 ? -2.522 2.802 -11.553 1.00 90.88 85 GLN A O 1
ATOM 677 N N . ALA A 1 86 ? -4.012 4.476 -11.709 1.00 94.06 86 ALA A N 1
ATOM 678 C CA . ALA A 1 86 ? -3.029 5.503 -12.038 1.00 94.06 86 ALA A CA 1
ATOM 679 C C . ALA A 1 86 ? -2.044 5.754 -10.887 1.00 94.06 86 ALA A C 1
ATOM 681 O O . ALA A 1 86 ? -0.838 5.822 -11.131 1.00 94.06 86 ALA A O 1
ATOM 682 N N . GLY A 1 87 ? -2.553 5.873 -9.656 1.00 94.00 87 GLY A N 1
ATOM 683 C CA . GLY A 1 87 ? -1.750 6.044 -8.445 1.00 94.00 87 GLY A CA 1
ATOM 684 C C . GLY A 1 87 ? -0.801 4.870 -8.230 1.00 94.00 87 GLY A C 1
ATOM 685 O O . GLY A 1 87 ? 0.413 5.065 -8.192 1.00 94.00 87 GLY A O 1
ATOM 686 N N . GLN A 1 88 ? -1.326 3.644 -8.263 1.00 92.69 88 GLN A N 1
ATOM 687 C CA . GLN A 1 88 ? -0.526 2.421 -8.148 1.00 92.69 88 GLN A CA 1
ATOM 688 C C . GLN A 1 88 ? 0.545 2.313 -9.242 1.00 92.69 88 GLN A C 1
ATOM 690 O O . GLN A 1 88 ? 1.710 2.048 -8.952 1.00 92.69 88 GLN A O 1
ATOM 695 N N . LEU A 1 89 ? 0.195 2.567 -10.508 1.00 94.19 89 LEU A N 1
ATOM 696 C CA . LEU A 1 89 ? 1.156 2.515 -11.615 1.00 94.19 89 LEU A CA 1
ATOM 697 C C . LEU A 1 89 ? 2.264 3.569 -11.469 1.00 94.19 89 LEU A C 1
ATOM 699 O O . LEU A 1 89 ? 3.427 3.310 -11.793 1.00 94.19 89 LEU A O 1
ATOM 703 N N . ASN A 1 90 ? 1.913 4.756 -10.971 1.00 95.31 90 ASN A N 1
ATOM 704 C CA . ASN A 1 90 ? 2.878 5.803 -10.671 1.00 95.31 90 ASN A CA 1
ATOM 705 C C . ASN A 1 90 ? 3.756 5.439 -9.461 1.00 95.31 90 ASN A C 1
ATOM 707 O O . ASN A 1 90 ? 4.956 5.693 -9.500 1.00 95.31 90 ASN A O 1
ATOM 711 N N . ALA A 1 91 ? 3.207 4.790 -8.434 1.00 95.00 91 ALA A N 1
ATOM 712 C CA . ALA A 1 91 ? 3.963 4.299 -7.282 1.00 95.00 91 ALA A CA 1
ATOM 713 C C . ALA A 1 91 ? 5.017 3.253 -7.689 1.00 95.00 91 ALA A C 1
ATOM 715 O O . ALA A 1 91 ? 6.165 3.329 -7.256 1.00 95.00 91 ALA A O 1
ATOM 716 N N . LEU A 1 92 ? 4.682 2.360 -8.630 1.00 95.06 92 LEU A N 1
ATOM 717 C CA . LEU A 1 92 ? 5.615 1.382 -9.220 1.00 95.06 92 LEU A CA 1
ATOM 718 C C . LEU A 1 92 ? 6.750 2.010 -10.052 1.00 95.06 92 LEU A C 1
ATOM 720 O O . LEU A 1 92 ? 7.601 1.298 -10.593 1.00 95.06 92 LEU A O 1
ATOM 724 N N . CYS A 1 93 ? 6.767 3.333 -10.221 1.00 95.31 93 CYS A N 1
ATOM 725 C CA . CYS A 1 93 ? 7.916 4.044 -10.778 1.00 95.31 93 CYS A CA 1
ATOM 726 C C . CYS A 1 93 ? 9.038 4.257 -9.754 1.00 95.31 93 CYS A C 1
ATOM 728 O O . CYS A 1 93 ? 10.130 4.647 -10.168 1.00 95.31 93 CYS A O 1
ATOM 730 N N . GLY A 1 94 ? 8.764 4.028 -8.467 1.00 93.75 94 GLY A N 1
ATOM 731 C CA . GLY A 1 94 ? 9.698 4.226 -7.369 1.00 93.75 94 GLY A CA 1
ATOM 732 C C . GLY A 1 94 ? 10.040 5.686 -7.091 1.00 93.75 94 GLY A C 1
ATOM 733 O O . GLY A 1 94 ? 9.366 6.626 -7.535 1.00 93.75 94 GLY A O 1
ATOM 734 N N . VAL A 1 95 ? 11.116 5.867 -6.334 1.00 95.06 95 VAL A N 1
ATOM 735 C CA . VAL A 1 95 ? 11.701 7.165 -6.001 1.00 95.06 95 VAL A CA 1
ATOM 736 C C . VAL A 1 95 ? 12.835 7.511 -6.968 1.00 95.06 95 VAL A C 1
ATOM 738 O O . VAL A 1 95 ? 13.367 6.651 -7.665 1.00 95.06 95 VAL A O 1
ATOM 741 N N . ARG A 1 96 ? 13.208 8.794 -7.066 1.00 90.56 96 ARG A N 1
ATOM 742 C CA . ARG A 1 96 ? 14.239 9.219 -8.033 1.00 90.56 96 ARG A CA 1
ATOM 743 C C . ARG A 1 96 ? 15.652 9.044 -7.498 1.00 90.56 96 ARG A C 1
ATOM 745 O O . ARG A 1 96 ? 16.584 8.893 -8.279 1.00 90.56 96 ARG A O 1
ATOM 752 N N . ASN A 1 97 ? 15.815 9.167 -6.187 1.00 93.81 97 ASN A N 1
ATOM 753 C CA . ASN A 1 97 ? 17.106 9.172 -5.520 1.00 93.81 97 ASN A CA 1
ATOM 754 C C . ASN A 1 97 ? 16.943 8.771 -4.044 1.00 93.81 97 ASN A C 1
ATOM 756 O O . ASN A 1 97 ? 15.834 8.644 -3.526 1.00 93.81 97 ASN A O 1
ATOM 760 N N . VAL A 1 98 ? 18.074 8.601 -3.360 1.00 95.88 98 VAL A N 1
ATOM 761 C CA . VAL A 1 98 ? 18.117 8.179 -1.955 1.00 95.88 98 VAL A CA 1
ATOM 762 C C . VAL A 1 98 ? 17.491 9.219 -1.019 1.00 95.88 98 VAL A C 1
ATOM 764 O O . VAL A 1 98 ? 16.843 8.845 -0.049 1.00 95.88 98 VAL A O 1
ATOM 767 N N . LYS A 1 99 ? 17.622 10.520 -1.305 1.00 96.94 99 LYS A N 1
ATOM 768 C CA . LYS A 1 99 ? 16.979 11.573 -0.503 1.00 96.94 99 LYS A CA 1
ATOM 769 C C . LYS A 1 99 ? 15.453 11.441 -0.548 1.00 96.94 99 LYS A C 1
ATOM 771 O O . LYS A 1 99 ? 14.831 11.483 0.506 1.00 96.94 99 LYS A O 1
ATOM 776 N N . ASP A 1 100 ? 14.874 11.222 -1.728 1.00 95.50 100 ASP A N 1
ATOM 777 C CA . ASP A 1 100 ? 13.433 10.993 -1.887 1.00 95.50 100 ASP A CA 1
ATOM 778 C C . ASP A 1 100 ? 12.980 9.753 -1.090 1.00 95.50 100 ASP A C 1
ATOM 780 O O . ASP A 1 100 ? 11.922 9.784 -0.470 1.00 95.50 100 ASP A O 1
ATOM 784 N N . LEU A 1 101 ? 13.798 8.689 -1.034 1.00 95.56 101 LEU A N 1
ATOM 785 C CA . LEU A 1 101 ? 13.522 7.512 -0.196 1.00 95.56 101 LEU A CA 1
ATOM 786 C C . LEU A 1 101 ? 13.469 7.871 1.294 1.00 95.56 101 LEU A C 1
ATOM 788 O O . LEU A 1 101 ? 12.546 7.459 1.999 1.00 95.56 101 LEU A O 1
ATOM 792 N N . TRP A 1 102 ? 14.453 8.631 1.786 1.00 97.06 102 TRP A N 1
ATOM 793 C CA . TRP A 1 102 ? 14.471 9.099 3.175 1.00 97.06 102 TRP A CA 1
ATOM 794 C C . TRP A 1 102 ? 13.288 10.017 3.482 1.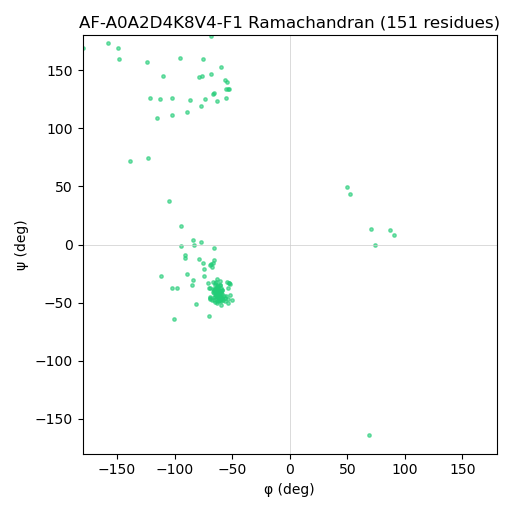00 97.06 102 TRP A C 1
ATOM 796 O O . TRP A 1 102 ? 12.738 9.958 4.580 1.00 97.06 102 TRP A O 1
ATOM 806 N N . ASP A 1 103 ? 12.877 10.845 2.524 1.00 96.94 103 ASP A N 1
ATOM 807 C CA . ASP A 1 103 ? 11.710 11.708 2.673 1.00 96.94 103 ASP A CA 1
ATOM 808 C C . ASP A 1 103 ? 10.414 10.869 2.756 1.00 96.94 103 ASP A C 1
ATOM 810 O O . ASP A 1 103 ? 9.623 11.099 3.669 1.00 96.94 103 ASP A O 1
ATOM 814 N N . THR A 1 104 ? 10.256 9.802 1.957 1.00 96.12 104 THR A N 1
ATOM 815 C CA . THR A 1 104 ? 9.146 8.832 2.115 1.00 96.12 104 THR A CA 1
ATOM 816 C C . THR A 1 104 ? 9.143 8.160 3.497 1.00 96.12 104 THR A C 1
ATOM 818 O O . THR A 1 104 ? 8.083 7.991 4.100 1.00 96.12 104 THR A O 1
ATOM 821 N N . HIS A 1 105 ? 10.310 7.822 4.060 1.00 96.19 105 HIS A N 1
ATOM 822 C CA . HIS A 1 105 ? 10.390 7.269 5.423 1.00 96.19 105 HIS A CA 1
ATOM 823 C C . HIS A 1 105 ? 9.950 8.282 6.490 1.00 96.19 105 HIS A C 1
ATOM 825 O O . HIS A 1 105 ? 9.257 7.920 7.442 1.00 96.19 105 HIS A O 1
ATOM 831 N N . LYS A 1 106 ? 10.306 9.563 6.334 1.00 97.56 106 LYS A N 1
ATOM 832 C CA . LYS A 1 106 ? 9.812 10.622 7.229 1.00 97.56 106 LYS A CA 1
ATOM 833 C C . LYS A 1 106 ? 8.296 10.776 7.114 1.00 97.56 106 LYS A C 1
ATOM 835 O O . LYS A 1 106 ? 7.626 10.901 8.137 1.00 97.56 106 LYS A O 1
ATOM 840 N N . GLU A 1 107 ? 7.753 10.741 5.897 1.00 97.12 107 GLU A N 1
ATOM 841 C CA . GLU A 1 107 ? 6.305 10.794 5.658 1.00 97.12 107 GLU A CA 1
ATOM 842 C C . GLU A 1 107 ? 5.575 9.624 6.332 1.00 97.12 107 GLU A C 1
ATOM 844 O O . GLU A 1 107 ? 4.542 9.844 6.968 1.00 97.12 107 GLU A O 1
ATOM 849 N N . LEU A 1 108 ? 6.151 8.415 6.303 1.00 96.88 108 LEU A N 1
ATOM 850 C CA . LEU A 1 108 ? 5.638 7.258 7.045 1.00 96.88 108 LEU A CA 1
ATOM 851 C C . LEU A 1 108 ? 5.568 7.530 8.554 1.00 96.88 108 LEU A C 1
ATOM 853 O O . LEU A 1 108 ? 4.529 7.295 9.170 1.00 96.88 108 LEU A O 1
ATOM 857 N N . MET A 1 109 ? 6.633 8.066 9.156 1.00 97.62 109 MET A N 1
ATOM 858 C CA . MET A 1 109 ? 6.641 8.385 10.591 1.00 97.62 109 MET A CA 1
ATOM 859 C C . MET A 1 109 ? 5.590 9.445 10.950 1.00 97.62 109 MET A C 1
ATOM 861 O O . MET A 1 109 ? 4.899 9.334 11.966 1.00 97.62 109 MET A O 1
ATOM 865 N N . VAL A 1 110 ? 5.436 10.469 10.105 1.00 97.69 110 VAL A N 1
ATOM 866 C CA . VAL A 1 110 ? 4.400 11.501 10.273 1.00 97.69 110 VAL A CA 1
ATOM 867 C C . VAL A 1 110 ? 3.005 10.885 10.180 1.00 97.69 110 VAL A C 1
ATOM 869 O O . VAL A 1 110 ? 2.133 11.213 10.987 1.00 97.69 110 VAL A O 1
ATOM 872 N N . TYR A 1 111 ? 2.787 9.985 9.222 1.00 97.50 111 TYR A N 1
ATOM 873 C CA . TYR A 1 111 ? 1.521 9.283 9.064 1.00 97.50 111 TYR A CA 1
ATOM 874 C C . TYR A 1 111 ? 1.193 8.415 10.284 1.00 97.50 111 TYR A C 1
ATOM 876 O O . TYR A 1 111 ? 0.099 8.529 10.834 1.00 97.50 111 TYR A O 1
ATOM 884 N N . GLN A 1 112 ? 2.151 7.614 10.759 1.00 97.00 112 GLN A N 1
ATOM 885 C CA . GLN A 1 112 ? 1.989 6.784 11.957 1.00 97.00 112 GLN A CA 1
ATOM 886 C C . GLN A 1 112 ? 1.618 7.628 13.176 1.00 97.00 112 GLN A C 1
ATOM 888 O O . GLN A 1 112 ? 0.689 7.288 13.909 1.00 97.00 112 GLN A O 1
ATOM 893 N N . LYS A 1 113 ? 2.285 8.774 13.363 1.00 97.56 113 LYS A N 1
ATOM 894 C CA . LYS A 1 113 ? 1.948 9.711 14.437 1.00 97.56 113 LYS A CA 1
ATOM 895 C C . LYS A 1 113 ? 0.509 10.219 14.313 1.00 97.56 113 LYS A C 1
ATOM 897 O O . LYS A 1 113 ? -0.232 10.135 15.287 1.00 97.56 113 LYS A O 1
ATOM 902 N N . LYS A 1 114 ? 0.088 10.668 13.124 1.00 96.94 114 LYS A N 1
ATOM 903 C CA . LYS A 1 114 ? -1.296 11.119 12.873 1.00 96.94 114 LYS A CA 1
ATOM 904 C C . LYS A 1 114 ? -2.322 10.017 13.136 1.00 96.94 114 LYS A C 1
ATOM 906 O O . LYS A 1 114 ? -3.367 10.286 13.723 1.00 96.94 114 LYS A O 1
ATOM 911 N N . PHE A 1 115 ? -2.028 8.787 12.718 1.00 96.62 115 PHE A N 1
ATOM 912 C CA . PHE A 1 115 ? -2.890 7.632 12.953 1.00 96.62 115 PHE A CA 1
ATOM 913 C C . PHE A 1 115 ? -3.059 7.370 14.457 1.00 96.62 115 PHE A C 1
ATOM 915 O O . PHE A 1 115 ? -4.184 7.272 14.943 1.00 96.62 115 PHE A O 1
ATOM 922 N N . ILE A 1 116 ? -1.952 7.338 15.209 1.00 97.00 116 ILE A N 1
ATOM 923 C CA . ILE A 1 116 ? -1.956 7.131 16.666 1.00 97.00 116 ILE A CA 1
ATOM 924 C C . ILE A 1 116 ? -2.654 8.288 17.393 1.00 97.00 116 ILE A C 1
ATOM 926 O O . ILE A 1 116 ? -3.369 8.064 18.367 1.00 97.00 116 ILE A O 1
ATOM 930 N N . GLU A 1 117 ? -2.470 9.530 16.949 1.00 97.06 117 GLU A N 1
ATOM 931 C CA . GLU A 1 117 ? -3.160 10.691 17.521 1.00 97.06 117 GLU A CA 1
ATOM 932 C C . GLU A 1 117 ? -4.677 10.612 17.313 1.00 97.06 117 GLU A C 1
ATOM 934 O O . GLU A 1 117 ? -5.425 10.848 18.261 1.00 97.06 117 GLU A O 1
ATOM 939 N N . HIS A 1 118 ? -5.140 10.223 16.118 1.00 96.06 118 HIS A N 1
ATOM 940 C CA . HIS A 1 118 ? -6.566 10.006 15.844 1.00 96.06 118 HIS 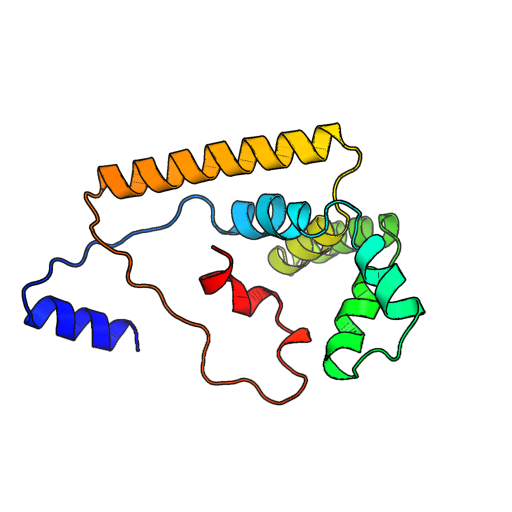A CA 1
ATOM 941 C C . HIS A 1 118 ? -7.132 8.870 16.703 1.00 96.06 118 HIS A C 1
ATOM 943 O O . HIS A 1 118 ? -8.160 9.037 17.351 1.00 96.06 118 HIS A O 1
ATOM 949 N N . TRP A 1 119 ? -6.404 7.753 16.794 1.00 97.00 119 TRP A N 1
ATOM 950 C CA . TRP A 1 119 ? -6.753 6.622 17.655 1.00 97.00 119 TRP A CA 1
ATOM 951 C C . TRP A 1 119 ? -6.918 7.046 19.119 1.00 97.00 119 TRP A C 1
ATOM 953 O O . TRP A 1 119 ? -7.907 6.710 19.770 1.00 97.00 119 TRP A O 1
ATOM 963 N N . LYS A 1 120 ? -5.953 7.807 19.650 1.00 97.31 120 LYS A N 1
ATOM 964 C CA . LYS A 1 120 ? -5.981 8.296 21.036 1.00 97.31 120 LYS A CA 1
ATOM 965 C C . LYS A 1 120 ? -7.102 9.302 21.270 1.00 97.31 120 LYS A C 1
ATOM 967 O O . LYS A 1 120 ? -7.715 9.275 22.334 1.00 97.31 120 LYS A O 1
ATOM 972 N N . LYS A 1 121 ? -7.374 10.176 20.297 1.00 96.75 121 LYS A N 1
ATOM 973 C CA . LYS A 1 121 ? -8.474 11.146 20.356 1.00 96.75 121 LYS A CA 1
ATOM 974 C C . LYS A 1 121 ? -9.823 10.444 20.519 1.00 96.75 121 LYS A C 1
ATOM 976 O O . LYS A 1 121 ? -10.620 10.866 21.355 1.00 96.75 121 LYS A O 1
ATOM 981 N N . ASP A 1 122 ? -10.024 9.357 19.782 1.00 96.12 122 ASP A N 1
ATOM 982 C CA . ASP A 1 122 ? -11.249 8.555 19.829 1.00 96.12 122 ASP A CA 1
ATOM 983 C C . ASP A 1 122 ? -11.253 7.535 20.981 1.00 96.12 122 ASP A C 1
ATOM 985 O O . ASP A 1 122 ? -12.241 6.830 21.177 1.00 96.12 122 ASP A O 1
ATOM 989 N N . LYS A 1 123 ? -10.171 7.491 21.776 1.00 96.94 123 LYS A N 1
ATOM 990 C CA . LYS A 1 123 ? -9.989 6.609 22.940 1.00 96.94 123 LYS A CA 1
ATOM 991 C C . LYS A 1 123 ? -10.238 5.138 22.601 1.00 96.94 123 LYS A C 1
ATOM 993 O O . LYS A 1 123 ? -10.916 4.431 23.339 1.00 96.94 123 LYS A O 1
ATOM 998 N N . LEU A 1 124 ? -9.716 4.699 21.459 1.00 97.38 124 LEU A N 1
ATOM 999 C CA . LEU A 1 124 ? -9.884 3.322 21.014 1.00 97.38 124 LEU A CA 1
ATOM 1000 C C . LEU A 1 124 ? -8.960 2.380 21.791 1.00 97.38 124 LEU A C 1
ATOM 1002 O O . LEU A 1 124 ? -7.813 2.721 22.080 1.00 97.38 124 LEU A O 1
ATOM 1006 N N . ASP A 1 125 ? -9.438 1.170 22.060 1.00 97.56 125 ASP A N 1
ATOM 1007 C CA . ASP A 1 125 ? -8.621 0.084 22.617 1.00 97.56 125 ASP A CA 1
ATOM 1008 C C . ASP A 1 125 ? -8.136 -0.870 21.520 1.00 97.56 125 ASP A C 1
ATOM 1010 O O . ASP A 1 125 ? -7.006 -1.354 21.549 1.00 97.56 125 ASP A O 1
ATOM 1014 N N . VAL A 1 126 ? -8.994 -1.125 20.527 1.00 96.19 126 VAL A N 1
ATOM 1015 C CA . VAL A 1 126 ? -8.753 -2.016 19.385 1.00 96.19 126 VAL A CA 1
ATOM 1016 C C . VAL A 1 126 ? -9.502 -1.513 18.148 1.00 96.19 126 VAL A C 1
A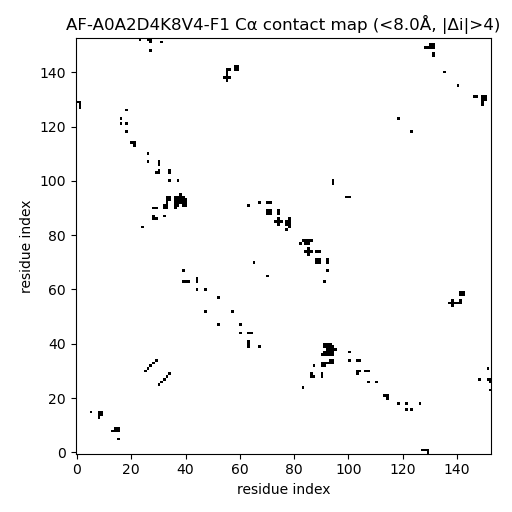TOM 1018 O O . VAL A 1 126 ? -10.493 -0.792 18.262 1.00 96.19 126 VAL A O 1
ATOM 1021 N N . VAL A 1 127 ? -9.072 -1.941 16.956 1.00 95.38 127 VAL A N 1
ATOM 1022 C CA . VAL A 1 127 ? -9.771 -1.666 15.691 1.00 95.38 127 VAL A CA 1
ATOM 1023 C C . VAL A 1 127 ? -10.330 -2.956 15.108 1.00 95.38 127 VAL A C 1
ATOM 1025 O O . VAL A 1 127 ? -9.610 -3.921 14.866 1.00 95.38 127 VAL A O 1
ATOM 1028 N N . LEU A 1 128 ? -11.638 -2.949 14.848 1.00 95.62 128 LEU A N 1
ATOM 1029 C CA . LEU A 1 128 ? -12.319 -3.981 14.078 1.00 95.62 128 LEU A CA 1
ATOM 1030 C C . LEU A 1 128 ? -12.295 -3.593 12.595 1.00 95.62 128 LEU A C 1
ATOM 1032 O O . LEU A 1 128 ? -12.949 -2.630 12.198 1.00 95.62 128 LEU A O 1
ATOM 1036 N N . CYS A 1 129 ? -11.591 -4.360 11.766 1.00 94.50 129 CYS A N 1
ATOM 1037 C CA . CYS A 1 129 ? -11.492 -4.124 10.326 1.00 94.50 129 CYS A CA 1
ATOM 1038 C C . CYS A 1 129 ? -11.939 -5.352 9.509 1.00 94.50 129 CYS A C 1
ATOM 1040 O O . CYS A 1 129 ? -11.967 -6.478 10.018 1.00 94.50 129 CYS A O 1
ATOM 1042 N N . PRO A 1 130 ? -12.349 -5.164 8.241 1.00 93.38 130 PRO A N 1
ATOM 1043 C CA . PRO A 1 130 ? -12.546 -6.281 7.330 1.00 93.38 130 PRO A CA 1
ATOM 1044 C C . PRO A 1 130 ? -11.207 -6.937 6.986 1.00 93.38 130 PRO A C 1
ATOM 1046 O O . PRO A 1 130 ? -10.193 -6.264 6.832 1.00 93.38 130 PRO A O 1
ATOM 1049 N N . VAL A 1 131 ? -11.237 -8.251 6.790 1.00 92.12 131 VAL A N 1
ATOM 1050 C CA . VAL A 1 131 ? -10.126 -9.018 6.224 1.00 92.12 131 VAL A CA 1
ATOM 1051 C C . VAL A 1 131 ? -10.532 -9.484 4.833 1.00 92.12 131 VAL A C 1
ATOM 1053 O O . VAL A 1 131 ? -11.705 -9.783 4.587 1.00 92.12 131 VAL A O 1
ATOM 1056 N N . LEU A 1 132 ? -9.561 -9.521 3.926 1.00 92.75 132 LEU A N 1
ATOM 1057 C CA . LEU A 1 132 ? -9.739 -9.985 2.561 1.00 92.75 132 LEU A CA 1
ATOM 1058 C C . LEU A 1 132 ? -10.328 -11.405 2.523 1.00 92.75 132 LEU A C 1
ATOM 1060 O O . LEU A 1 132 ? -9.783 -12.327 3.126 1.00 92.75 132 LEU A O 1
ATOM 1064 N N . GLY A 1 133 ? -11.434 -11.585 1.800 1.00 89.94 133 GLY A N 1
ATOM 1065 C CA . GLY A 1 133 ? -12.075 -12.886 1.638 1.00 89.94 133 GLY A CA 1
ATOM 1066 C C . GLY A 1 133 ? -13.328 -12.852 0.751 1.00 89.94 133 GLY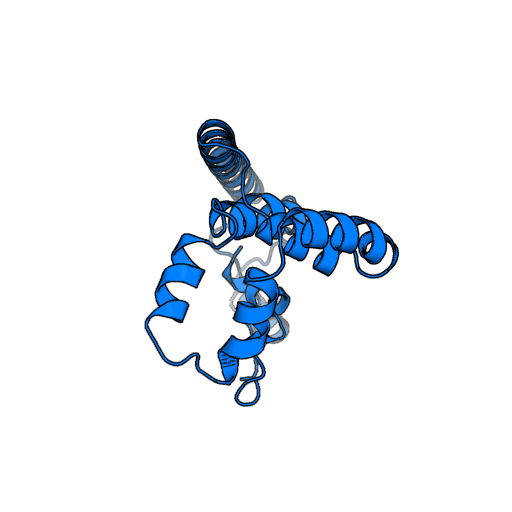 A C 1
ATOM 1067 O O . GLY A 1 133 ? -13.838 -11.764 0.466 1.00 89.94 133 GLY A O 1
ATOM 1068 N N . PRO A 1 134 ? -13.862 -14.025 0.349 1.00 93.25 134 PRO A N 1
ATOM 1069 C CA . PRO A 1 134 ? -13.283 -15.366 0.520 1.00 93.25 134 PRO A CA 1
ATOM 1070 C C . PRO A 1 134 ? -12.015 -15.563 -0.331 1.00 93.25 134 PRO A C 1
ATOM 1072 O O . PRO A 1 134 ? -11.586 -14.655 -1.039 1.00 93.25 134 PRO A O 1
ATOM 1075 N N . ALA A 1 135 ? -11.395 -16.742 -0.240 1.00 94.75 135 ALA A N 1
ATOM 1076 C CA . ALA A 1 135 ? -10.221 -17.069 -1.043 1.00 94.75 135 ALA A CA 1
ATOM 1077 C C . ALA A 1 135 ? -10.504 -16.883 -2.543 1.00 94.75 135 ALA A C 1
ATOM 1079 O O . ALA A 1 135 ? -11.537 -17.317 -3.056 1.00 94.75 135 ALA A O 1
ATOM 1080 N N . PHE A 1 136 ? -9.574 -16.237 -3.244 1.00 92.25 136 PHE A N 1
ATOM 1081 C CA . PHE A 1 136 ? -9.661 -16.068 -4.689 1.00 92.25 136 PHE A CA 1
ATOM 1082 C C . PHE A 1 136 ? -9.313 -17.357 -5.433 1.00 92.25 136 PHE A C 1
ATOM 1084 O O . PHE A 1 136 ? -8.598 -18.220 -4.925 1.00 92.25 136 PHE A O 1
ATOM 1091 N N . PHE A 1 137 ? -9.758 -17.437 -6.687 1.00 92.50 137 PHE A N 1
ATOM 1092 C CA . PHE A 1 137 ? -9.329 -18.481 -7.609 1.00 92.50 137 PHE A CA 1
ATOM 1093 C C . PHE A 1 137 ? -7.814 -18.451 -7.840 1.00 92.50 137 PHE A C 1
ATOM 1095 O O . PHE A 1 137 ? -7.171 -17.397 -7.781 1.00 92.50 137 PHE A O 1
ATOM 1102 N N . LEU A 1 138 ? -7.255 -19.618 -8.161 1.00 90.69 138 LEU A N 1
ATOM 1103 C CA . LEU A 1 138 ? -5.837 -19.771 -8.465 1.00 90.69 138 LEU A CA 1
ATOM 1104 C C . LEU A 1 138 ? -5.402 -18.790 -9.571 1.00 90.69 138 LEU A C 1
ATOM 1106 O O . LEU A 1 138 ? -6.084 -18.626 -10.582 1.00 90.69 138 LEU A O 1
ATOM 1110 N N . GLY A 1 139 ? -4.270 -18.112 -9.366 1.00 87.06 139 GLY A N 1
ATOM 1111 C CA . GLY A 1 139 ? -3.706 -17.155 -10.329 1.00 87.06 139 GLY A CA 1
ATOM 1112 C C . GLY A 1 139 ? -4.434 -15.807 -10.432 1.00 87.06 139 GLY A C 1
ATOM 1113 O O . GLY A 1 139 ? -4.011 -14.945 -11.203 1.00 87.06 139 GLY A O 1
ATOM 1114 N N . TYR A 1 140 ? -5.509 -15.591 -9.671 1.00 89.56 140 TYR A N 1
ATOM 1115 C CA . TYR A 1 140 ? -6.233 -14.320 -9.641 1.00 89.56 140 TYR A CA 1
ATOM 1116 C C . TYR A 1 140 ? -5.658 -13.253 -8.687 1.00 89.56 140 TYR A C 1
ATOM 1118 O O . TYR A 1 140 ? -5.689 -12.081 -9.071 1.00 89.56 140 TYR A O 1
ATOM 1126 N N . PRO A 1 141 ? -5.092 -13.589 -7.501 1.00 90.12 141 PRO A N 1
ATOM 1127 C CA . PRO A 1 141 ? -4.596 -12.588 -6.550 1.00 90.12 141 PRO A CA 1
ATOM 1128 C C . PRO A 1 141 ? -3.631 -11.572 -7.158 1.00 90.12 141 PRO A C 1
ATOM 1130 O O . PRO A 1 141 ? -3.655 -10.394 -6.812 1.00 90.12 141 PRO A O 1
ATOM 1133 N N . SER A 1 142 ? -2.820 -12.000 -8.123 1.00 87.12 142 SER A N 1
ATOM 1134 C CA . SER A 1 142 ? -1.828 -11.133 -8.744 1.00 87.12 142 SER A CA 1
ATOM 1135 C C . SER A 1 142 ? -2.413 -10.003 -9.592 1.00 87.12 142 SER A C 1
ATOM 1137 O O . SER A 1 142 ? -1.723 -9.015 -9.849 1.00 87.12 142 SER A O 1
ATOM 1139 N N . LYS A 1 143 ? -3.678 -10.132 -10.007 1.00 86.50 143 LYS A N 1
ATOM 1140 C CA . LYS A 1 143 ? -4.400 -9.172 -10.851 1.00 86.50 143 LYS A CA 1
ATOM 1141 C C . LYS A 1 143 ? -5.152 -8.114 -10.042 1.00 86.50 143 LYS A C 1
ATOM 1143 O O . LYS A 1 143 ? -5.606 -7.133 -10.625 1.00 86.50 143 LYS A O 1
ATOM 1148 N N . ILE A 1 144 ? -5.288 -8.290 -8.724 1.00 87.25 144 ILE A N 1
ATOM 1149 C CA . ILE 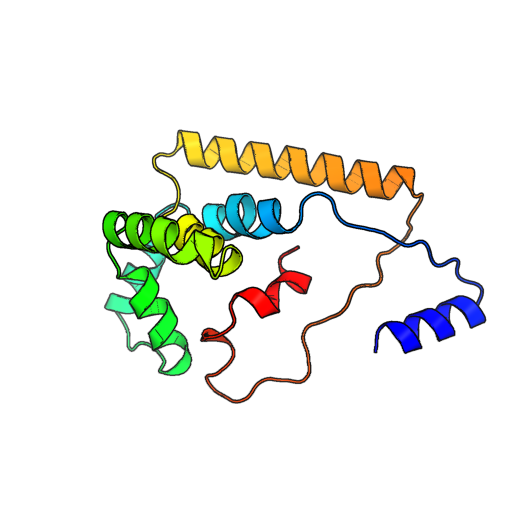A 1 144 ? -6.018 -7.366 -7.845 1.00 87.25 144 ILE A CA 1
ATOM 1150 C C . ILE A 1 144 ? -5.105 -6.874 -6.721 1.00 87.25 144 ILE A C 1
ATOM 1152 O O . ILE A 1 144 ? -5.257 -7.225 -5.554 1.00 87.25 144 ILE A O 1
ATOM 1156 N N . LEU A 1 145 ? -4.183 -5.975 -7.067 1.00 85.19 145 LEU A N 1
ATOM 1157 C CA . LEU A 1 145 ? -3.343 -5.306 -6.071 1.00 85.19 145 LEU A CA 1
ATOM 1158 C C . LEU A 1 145 ? -4.181 -4.502 -5.063 1.00 85.19 145 LEU A C 1
ATOM 1160 O O . LEU A 1 145 ? -3.877 -4.456 -3.879 1.00 85.19 145 LEU A O 1
ATOM 1164 N N . GLY A 1 146 ? -5.293 -3.908 -5.501 1.00 84.19 146 GLY A N 1
ATOM 1165 C CA . GLY A 1 146 ? -6.171 -3.143 -4.616 1.00 84.19 146 GLY A CA 1
ATOM 1166 C C . GLY A 1 146 ? -6.890 -3.957 -3.529 1.00 84.19 146 GLY A C 1
ATOM 1167 O O . GLY A 1 146 ? -7.442 -3.356 -2.611 1.00 84.19 146 GLY A O 1
ATOM 1168 N N . ALA A 1 147 ? -6.914 -5.290 -3.602 1.00 87.88 147 ALA A N 1
ATOM 1169 C CA . ALA A 1 147 ? -7.625 -6.126 -2.629 1.00 87.88 147 ALA A CA 1
ATOM 1170 C C . ALA A 1 147 ? -6.900 -6.212 -1.284 1.00 87.88 147 ALA A C 1
ATOM 1172 O O . ALA A 1 147 ? -7.541 -6.406 -0.256 1.00 87.88 147 ALA A O 1
ATOM 1173 N N . ILE A 1 148 ? -5.578 -6.046 -1.279 1.00 88.00 148 ILE A N 1
ATOM 1174 C CA . ILE A 1 148 ? -4.762 -6.161 -0.067 1.00 88.00 148 ILE A CA 1
ATOM 1175 C C . ILE A 1 148 ? -4.721 -4.865 0.759 1.00 88.00 148 ILE A C 1
ATOM 1177 O O . ILE A 1 148 ? -4.062 -4.822 1.795 1.00 88.00 148 ILE A O 1
ATOM 1181 N N . SER A 1 149 ? -5.465 -3.821 0.369 1.00 87.75 149 SER A N 1
ATOM 1182 C CA . SER A 1 149 ? -5.454 -2.521 1.058 1.00 87.75 149 SER A CA 1
ATOM 1183 C C . SER A 1 149 ? -5.889 -2.596 2.522 1.00 87.75 149 SER A C 1
ATOM 1185 O O . SER A 1 149 ? -5.390 -1.828 3.332 1.00 87.75 149 SER A O 1
ATOM 1187 N N . SER A 1 150 ? -6.783 -3.525 2.881 1.00 87.00 150 SER A N 1
ATOM 1188 C CA . SER A 1 150 ? -7.212 -3.730 4.274 1.00 87.00 150 SER A CA 1
ATOM 1189 C C . SER A 1 150 ? -6.121 -4.305 5.180 1.00 87.00 150 SER A C 1
ATOM 1191 O O . SER A 1 150 ? -6.280 -4.288 6.393 1.00 87.00 150 SER A O 1
ATOM 1193 N N . THR A 1 151 ? -5.065 -4.871 4.594 1.00 91.00 151 THR A N 1
ATOM 1194 C CA . THR A 1 151 ? -3.959 -5.520 5.313 1.00 91.00 151 THR A CA 1
ATOM 1195 C C . THR A 1 151 ? -2.656 -4.733 5.184 1.00 91.00 151 THR A C 1
ATOM 1197 O O . THR A 1 151 ? -1.801 -4.834 6.053 1.00 91.00 151 THR A O 1
ATOM 1200 N N . MET A 1 152 ? -2.487 -3.967 4.102 1.00 90.75 152 MET A N 1
ATOM 1201 C CA . MET A 1 152 ? -1.342 -3.066 3.928 1.00 90.75 152 MET A CA 1
ATOM 1202 C C . MET A 1 152 ? -1.401 -1.846 4.851 1.00 90.75 152 MET A C 1
ATOM 1204 O O . MET A 1 152 ? -0.346 -1.328 5.205 1.00 90.75 152 MET A O 1
ATOM 1208 N N . LEU A 1 153 ? -2.615 -1.365 5.147 1.00 88.06 153 LEU A N 1
ATOM 1209 C CA . LEU A 1 153 ? -2.890 -0.224 6.021 1.00 88.06 153 LEU A CA 1
ATOM 1210 C C . LEU A 1 153 ? -2.616 -0.560 7.489 1.00 88.06 153 LEU A C 1
ATOM 1212 O O . LEU A 1 153 ? -2.002 0.300 8.159 1.00 88.06 153 LEU A O 1
#

Sequence (153 aa):
AVHKTRKLLQEAGHTLVPFNPPSVDYFIDEIYLKGAFGDGGSSLLALFQKDIVDPALKEQVKILKIPTVVKKVLAKFIKIWIPRQAGQLNALCGVRNVKDLWDTHKELMVYQKKFIEHWKKDKLDVVLCPVLGPAFFLGYPSKILGAISSTML

Nearest PDB structures (foldseek):
  3lj7-assembly2_B  TM=9.754E-01  e=3.499E-08  Rattus norvegicus
  4hbp-assembly1_A  TM=9.720E-01  e=3.681E-08  Rattus norvegicus
  4hbp-assembly1_B  TM=9.721E-01  e=5.523E-08  Rattus norvegicus
  3qj9-assembly1_A  TM=9.720E-01  e=8.718E-08  Rattus norvegicus

Organism: NCBI:txid1970185